Protein AF-A0A1G0CI33-F1 (afdb_monomer_lite)

Foldseek 3Di:
DDDDDPPDDDDDDDDDDDDDDDPCPVLVVLLVVLVPDDLVVLVVVLVVLVVCCVVPPDPSSVVSNVSSVVVNVVVD

pLDDT: mean 76.59, std 18.62, range [43.28, 93.56]

Sequence (76 aa):
MPGIGCCVYAQETELPTIVPLETTDSLSAVFKEIDQLSIFELQKKRESYIYKCRKEPSEHNSVVLAYIEKRIKETK

Secondary structure (DSSP, 8-state):
--------------------SSSHHHHHHHHHHHHHS-HHHHHHHHHHHHHHHHHS--HHHHHHHHHHHHHHHHT-

Radius of gyration: 18.26 Å; chains: 1; bounding box: 27×38×58 Å

Structure (mmCIF, N/CA/C/O backbone):
data_AF-A0A1G0CI33-F1
#
_entry.id   AF-A0A1G0CI33-F1
#
loop_
_atom_site.group_PDB
_atom_site.id
_atom_site.type_symbol
_atom_site.label_atom_id
_atom_site.label_alt_id
_atom_site.label_comp_id
_atom_site.label_asym_id
_atom_site.label_entity_id
_atom_site.label_seq_id
_atom_site.pdbx_PDB_ins_code
_atom_site.Cartn_x
_atom_site.Cartn_y
_a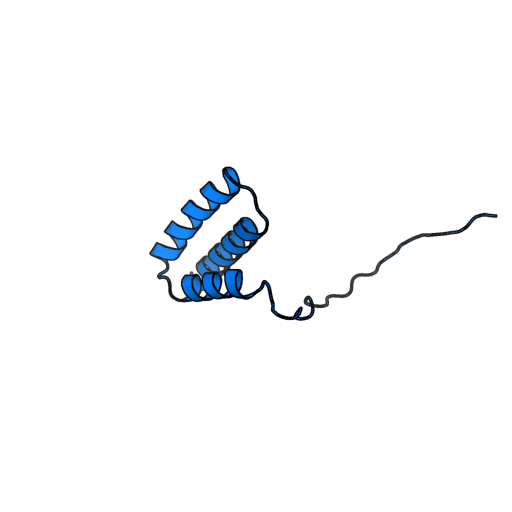tom_site.Cartn_z
_atom_site.occupancy
_atom_site.B_iso_or_equiv
_atom_site.auth_seq_id
_atom_site.auth_comp_id
_atom_site.auth_asym_id
_atom_site.auth_atom_id
_atom_site.pdbx_PDB_model_num
ATOM 1 N N . MET A 1 1 ? 10.678 26.951 -47.009 1.00 43.34 1 MET A N 1
ATOM 2 C CA . MET A 1 1 ? 9.326 26.412 -46.759 1.00 43.34 1 MET A CA 1
ATOM 3 C C . MET A 1 1 ? 9.200 26.130 -45.268 1.00 43.34 1 MET A C 1
ATOM 5 O O . MET A 1 1 ? 9.929 25.271 -44.791 1.00 43.34 1 MET A O 1
ATOM 9 N N . PRO A 1 2 ? 8.403 26.908 -44.518 1.00 46.75 2 PRO A N 1
ATOM 10 C CA . PRO A 1 2 ? 8.237 26.736 -43.078 1.00 46.75 2 PRO A CA 1
ATOM 11 C C . PRO A 1 2 ? 7.107 25.737 -42.787 1.00 46.75 2 PRO A C 1
ATOM 13 O O . PRO A 1 2 ? 5.970 25.943 -43.204 1.00 46.75 2 PRO A O 1
ATOM 16 N N . GLY A 1 3 ? 7.429 24.643 -42.098 1.00 47.59 3 GLY A N 1
ATOM 17 C CA . GLY A 1 3 ? 6.461 23.667 -41.601 1.00 47.59 3 GLY A CA 1
ATOM 18 C C . GLY A 1 3 ? 6.180 23.919 -40.125 1.00 47.59 3 GLY A C 1
ATOM 19 O O . GLY A 1 3 ? 7.039 23.697 -39.279 1.00 47.59 3 GLY A O 1
ATOM 20 N N . ILE A 1 4 ? 4.987 24.434 -39.857 1.00 54.66 4 ILE A N 1
ATOM 21 C CA . ILE A 1 4 ? 4.384 24.686 -38.547 1.00 54.66 4 ILE A CA 1
ATOM 22 C C . ILE A 1 4 ? 4.191 23.354 -37.814 1.00 54.66 4 ILE A C 1
ATOM 24 O O .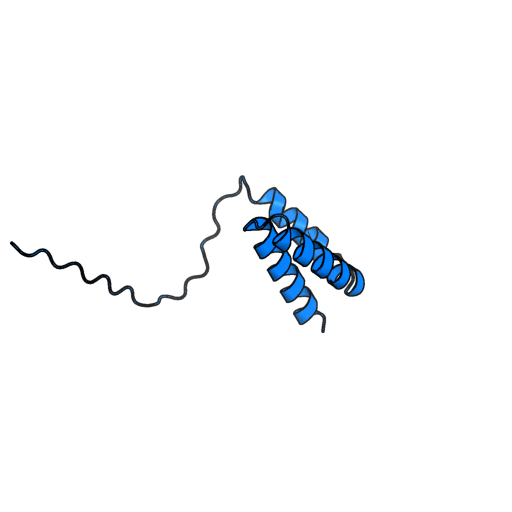 ILE A 1 4 ? 3.743 22.380 -38.409 1.00 54.66 4 ILE A O 1
ATOM 28 N N . GLY A 1 5 ? 4.477 23.328 -36.514 1.00 43.28 5 GLY A N 1
ATOM 29 C CA . GLY A 1 5 ? 4.221 22.168 -35.663 1.00 43.28 5 GLY A CA 1
ATOM 30 C C . GLY A 1 5 ? 3.988 22.575 -34.217 1.00 43.28 5 GLY A C 1
ATOM 31 O O . GLY A 1 5 ? 4.716 22.160 -33.325 1.00 43.28 5 GLY A O 1
ATOM 32 N N . CYS A 1 6 ? 3.013 23.458 -34.002 1.00 46.41 6 CYS A N 1
ATOM 33 C CA . CYS A 1 6 ? 2.491 23.789 -32.685 1.00 46.41 6 CYS A CA 1
ATOM 34 C C . CYS A 1 6 ? 1.693 22.575 -32.180 1.00 46.41 6 CYS A C 1
ATOM 36 O O . CYS A 1 6 ? 0.576 22.342 -32.634 1.00 46.41 6 CYS A O 1
ATOM 38 N N . CYS A 1 7 ? 2.266 21.776 -31.282 1.00 47.47 7 CYS A N 1
ATOM 39 C CA . CYS A 1 7 ? 1.523 20.726 -30.590 1.00 47.47 7 CYS A CA 1
ATOM 40 C C . CYS A 1 7 ? 0.809 21.344 -29.387 1.00 47.47 7 CYS A C 1
ATOM 42 O O . CYS A 1 7 ? 1.318 21.340 -28.269 1.00 47.47 7 CYS A O 1
ATOM 44 N N . VAL A 1 8 ? -0.371 21.902 -29.647 1.00 52.12 8 VAL A N 1
ATOM 45 C CA . VAL A 1 8 ? -1.401 22.088 -28.628 1.00 52.12 8 VAL A CA 1
ATOM 46 C C . VAL A 1 8 ? -2.073 20.728 -28.480 1.00 52.12 8 VAL A C 1
ATOM 48 O O . VAL A 1 8 ? -2.776 20.302 -29.390 1.00 52.12 8 VAL A O 1
ATOM 51 N N . TYR A 1 9 ? -1.849 20.031 -27.369 1.00 54.34 9 TYR A N 1
ATOM 52 C CA . TYR A 1 9 ? -2.741 18.943 -26.980 1.00 54.34 9 TYR A CA 1
ATOM 53 C C . TYR A 1 9 ? -3.589 19.435 -25.822 1.00 54.34 9 TYR A C 1
ATOM 55 O O . TYR A 1 9 ? -3.117 19.646 -24.704 1.00 54.34 9 TYR A O 1
ATOM 63 N N . ALA A 1 10 ? -4.841 19.705 -26.179 1.00 49.16 10 ALA A N 1
ATOM 64 C CA . ALA A 1 10 ? -5.946 19.894 -25.270 1.00 49.16 10 ALA A CA 1
ATOM 65 C C . ALA A 1 10 ? -6.058 18.690 -24.323 1.00 49.16 10 ALA A C 1
ATOM 67 O O . ALA A 1 10 ? -5.760 17.553 -24.687 1.00 49.16 10 ALA A O 1
ATOM 68 N N . GLN A 1 11 ? -6.472 18.976 -23.092 1.00 58.09 11 GLN A N 1
ATOM 69 C CA . GLN A 1 11 ? -6.858 17.984 -22.101 1.00 58.09 11 GLN A CA 1
ATOM 70 C C . GLN A 1 11 ? -8.058 17.182 -22.604 1.00 58.09 11 GLN A C 1
ATOM 72 O O . GLN A 1 11 ? -9.100 17.775 -22.864 1.00 58.09 11 GLN A O 1
ATOM 77 N N . GLU A 1 12 ? -7.951 15.857 -22.596 1.00 49.84 12 GLU A N 1
ATOM 78 C CA . GLU A 1 12 ? -9.108 14.982 -22.439 1.00 49.84 12 GLU A CA 1
ATOM 79 C C . GLU A 1 12 ? -8.798 13.923 -21.380 1.00 49.84 12 GLU A C 1
ATOM 81 O O . GLU A 1 12 ? -7.808 13.195 -21.410 1.00 49.84 12 GLU A O 1
ATOM 86 N N . THR A 1 13 ? -9.635 13.958 -20.354 1.00 52.88 13 THR A N 1
ATOM 87 C CA . THR A 1 13 ? -9.701 13.054 -19.217 1.00 52.88 13 THR A CA 1
ATOM 88 C C . THR A 1 13 ? -10.184 11.697 -19.710 1.00 52.88 13 THR A C 1
ATOM 90 O O . THR A 1 13 ? -11.386 11.470 -19.786 1.00 52.88 13 THR A O 1
ATOM 93 N N . GLU A 1 14 ? -9.272 10.783 -20.016 1.00 48.00 14 GLU A N 1
ATOM 94 C CA . GLU A 1 14 ? -9.623 9.384 -20.255 1.00 48.00 14 GLU A CA 1
ATOM 95 C C . GLU A 1 14 ? -8.738 8.494 -19.384 1.00 48.00 14 GLU A C 1
ATOM 97 O O . GLU A 1 14 ? -7.508 8.521 -19.457 1.00 48.00 14 GLU A O 1
ATOM 102 N N . LEU A 1 15 ? -9.386 7.749 -18.479 1.00 59.31 15 LEU A N 1
ATOM 103 C CA . LEU A 1 15 ? -8.748 6.688 -17.706 1.00 59.31 15 LEU A CA 1
ATOM 104 C C . LEU A 1 15 ? -7.985 5.767 -18.668 1.00 59.31 15 LEU A C 1
ATOM 106 O O . LEU A 1 15 ? -8.554 5.397 -19.696 1.00 59.31 15 LEU A O 1
ATOM 110 N N . PRO A 1 16 ? -6.746 5.349 -18.354 1.00 50.12 16 PRO A N 1
ATOM 111 C CA . PRO A 1 16 ? -6.005 4.498 -19.261 1.00 50.12 16 PRO A CA 1
ATOM 112 C C . PRO A 1 16 ? -6.735 3.162 -19.421 1.00 50.12 16 PRO A C 1
ATOM 114 O O . PRO A 1 16 ? -6.890 2.380 -18.481 1.00 50.12 16 PRO A O 1
ATOM 117 N N . THR A 1 17 ? -7.191 2.962 -20.654 1.00 51.38 17 THR A N 1
ATOM 118 C CA . THR A 1 17 ? -7.613 1.725 -21.295 1.00 51.38 17 THR A CA 1
ATOM 119 C C . THR A 1 17 ? -6.834 0.524 -20.770 1.00 51.38 17 THR A C 1
ATOM 121 O O . THR A 1 17 ? -5.604 0.496 -20.783 1.00 51.38 17 THR A O 1
ATOM 124 N N . ILE A 1 18 ? -7.587 -0.477 -20.316 1.00 60.66 18 ILE A N 1
ATOM 125 C CA . ILE A 1 18 ? -7.113 -1.769 -19.823 1.00 60.66 18 ILE A CA 1
ATOM 126 C C . ILE A 1 18 ? -6.238 -2.419 -20.904 1.00 60.66 18 ILE A C 1
ATOM 128 O O . ILE A 1 18 ? -6.729 -2.843 -21.949 1.00 60.66 18 ILE A O 1
ATOM 132 N N . VAL A 1 19 ? -4.931 -2.467 -20.650 1.00 54.16 19 VAL A N 1
ATOM 133 C CA . VAL A 1 19 ? -3.932 -3.104 -21.517 1.0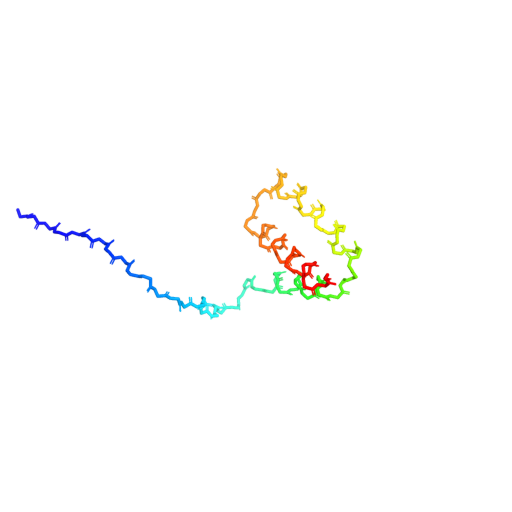0 54.16 19 VAL A CA 1
ATOM 134 C C . VAL A 1 19 ? -3.943 -4.625 -21.259 1.00 54.16 19 VAL A C 1
ATOM 136 O O . VAL A 1 19 ? -4.029 -5.022 -20.091 1.00 54.16 19 VAL A O 1
ATOM 139 N N . PRO A 1 20 ? -3.860 -5.504 -22.281 1.00 46.59 20 PRO A N 1
ATOM 140 C CA . PRO A 1 20 ? -3.950 -6.953 -22.092 1.00 46.59 20 PRO A CA 1
ATOM 141 C C . PRO A 1 20 ? -2.695 -7.543 -21.419 1.00 46.59 20 PRO A C 1
ATOM 143 O O . PRO A 1 20 ? -1.634 -7.656 -22.021 1.00 46.59 20 PRO A O 1
ATOM 146 N N . LEU A 1 21 ? -2.838 -7.856 -20.133 1.00 56.28 21 LEU A N 1
ATOM 147 C CA . LEU A 1 21 ? -2.611 -9.148 -19.468 1.00 56.28 21 LEU A CA 1
ATOM 148 C C . LEU A 1 21 ? -1.494 -10.108 -19.950 1.00 56.28 21 LEU A C 1
ATOM 150 O O . LEU A 1 21 ? -1.814 -11.216 -20.352 1.00 56.28 21 LEU A O 1
ATOM 154 N N . GLU A 1 22 ? -0.209 -9.767 -19.793 1.00 46.62 22 GLU A N 1
ATOM 155 C CA . GLU A 1 22 ? 0.853 -10.789 -19.557 1.00 46.62 22 GLU A CA 1
ATOM 156 C C . GLU A 1 22 ? 1.919 -10.370 -18.517 1.00 46.62 22 GLU A C 1
ATOM 158 O O . GLU A 1 22 ? 2.713 -11.186 -18.058 1.00 46.62 22 GLU A O 1
ATOM 163 N N . THR A 1 23 ? 1.911 -9.117 -18.048 1.00 49.56 23 THR A N 1
ATOM 164 C CA . THR A 1 23 ? 2.777 -8.628 -16.948 1.00 49.56 23 THR A CA 1
ATOM 165 C C . THR A 1 23 ? 1.994 -8.149 -15.718 1.00 49.56 23 THR A C 1
ATOM 167 O O . THR A 1 23 ? 2.580 -7.748 -14.709 1.00 49.56 23 THR A O 1
ATOM 170 N N . THR A 1 24 ? 0.660 -8.213 -15.765 1.00 51.75 24 THR A N 1
ATOM 171 C CA . THR A 1 24 ? -0.260 -7.723 -14.722 1.00 51.75 24 THR A CA 1
ATOM 172 C C . THR A 1 24 ? -0.430 -8.666 -13.532 1.00 51.75 24 THR A C 1
ATOM 174 O O . THR A 1 24 ? -0.914 -8.233 -12.483 1.00 51.75 24 THR A O 1
ATOM 177 N N . ASP A 1 25 ? -0.037 -9.936 -13.646 1.00 58.97 25 ASP A N 1
ATOM 178 C CA . ASP A 1 25 ? -0.202 -10.911 -12.560 1.00 58.97 25 ASP A CA 1
ATOM 179 C C . ASP A 1 25 ? 0.603 -10.532 -11.314 1.00 58.97 25 ASP A C 1
ATOM 181 O O . ASP A 1 25 ? 0.092 -10.595 -10.197 1.00 58.97 25 ASP A O 1
ATOM 185 N N . SER A 1 26 ? 1.821 -10.017 -11.495 1.00 70.81 26 SER A N 1
ATOM 186 C CA . SER A 1 26 ? 2.706 -9.691 -10.375 1.00 70.81 26 SER A CA 1
ATOM 187 C C . SER A 1 26 ? 2.193 -8.520 -9.529 1.00 70.81 26 SER A C 1
ATOM 189 O O . SER A 1 26 ? 2.210 -8.596 -8.304 1.00 70.81 26 SER A O 1
ATOM 191 N N . LEU A 1 27 ? 1.707 -7.435 -10.150 1.00 80.50 27 LEU A N 1
ATOM 192 C CA . LEU A 1 27 ? 1.162 -6.283 -9.411 1.00 80.50 27 LEU A CA 1
ATOM 193 C C . LEU A 1 27 ? -0.218 -6.573 -8.824 1.00 80.50 27 LEU A C 1
ATOM 195 O O . LEU A 1 27 ? -0.503 -6.183 -7.693 1.00 80.50 27 LEU A O 1
ATOM 199 N N . SER A 1 28 ? -1.071 -7.270 -9.574 1.00 84.06 28 SER A N 1
ATOM 200 C CA . SER A 1 28 ? -2.425 -7.578 -9.115 1.00 84.06 28 SER A CA 1
ATOM 201 C C . SER A 1 28 ? -2.427 -8.525 -7.913 1.00 84.06 28 SER A C 1
ATOM 203 O O . SER A 1 28 ? -3.224 -8.328 -6.996 1.00 84.06 28 SER A O 1
ATOM 205 N N . ALA A 1 29 ? -1.509 -9.497 -7.861 1.00 86.06 29 ALA A N 1
ATOM 206 C CA . ALA A 1 29 ? -1.311 -10.342 -6.687 1.00 86.06 29 ALA A CA 1
ATOM 207 C C . ALA A 1 29 ? -0.895 -9.511 -5.463 1.00 86.06 29 ALA A C 1
ATOM 209 O O . ALA A 1 29 ? -1.496 -9.639 -4.398 1.00 86.06 29 ALA A O 1
ATOM 210 N N . VAL A 1 30 ? 0.056 -8.587 -5.636 1.00 87.12 30 VAL A N 1
ATOM 211 C CA . VAL A 1 30 ? 0.516 -7.698 -4.558 1.00 87.12 30 VAL A CA 1
ATOM 212 C C . VAL A 1 30 ? -0.614 -6.801 -4.049 1.00 87.12 30 VAL A C 1
ATOM 214 O O . VAL A 1 30 ? -0.742 -6.615 -2.840 1.00 87.12 30 VAL A O 1
ATOM 217 N N . PHE A 1 31 ? -1.461 -6.268 -4.931 1.00 90.12 31 PHE A N 1
ATOM 218 C CA . PHE A 1 31 ? -2.613 -5.460 -4.521 1.00 90.12 31 PHE A CA 1
ATOM 219 C C . PHE A 1 31 ? -3.656 -6.280 -3.763 1.00 90.12 31 PHE A C 1
ATOM 221 O O . PHE A 1 31 ? -4.103 -5.845 -2.706 1.00 90.12 31 PHE A O 1
ATOM 228 N N . LYS A 1 32 ? -3.969 -7.495 -4.231 1.00 89.19 32 LYS A N 1
ATOM 229 C CA . LYS A 1 32 ? -4.873 -8.413 -3.520 1.00 89.19 32 LYS A CA 1
ATOM 230 C C . LYS A 1 32 ? -4.356 -8.770 -2.130 1.00 89.19 32 LYS A C 1
ATOM 232 O O . LYS A 1 32 ? -5.145 -8.820 -1.193 1.00 89.19 32 LYS A O 1
ATOM 237 N N . GLU A 1 33 ? -3.051 -8.999 -1.984 1.00 90.00 33 GLU A N 1
ATOM 238 C CA . GLU A 1 33 ? -2.445 -9.198 -0.666 1.00 90.00 33 GLU A CA 1
ATOM 239 C C . GLU A 1 33 ? -2.641 -7.966 0.215 1.00 90.00 33 GLU A C 1
ATOM 241 O O . GLU A 1 33 ? -3.077 -8.096 1.351 1.00 90.00 33 GLU A O 1
ATOM 246 N N . ILE A 1 34 ? -2.335 -6.773 -0.307 1.00 90.88 34 ILE A N 1
ATOM 247 C CA . ILE A 1 34 ? -2.466 -5.503 0.420 1.00 90.88 34 ILE A CA 1
ATOM 248 C C . ILE A 1 34 ? -3.910 -5.281 0.882 1.00 90.88 34 ILE A C 1
ATOM 250 O O . ILE A 1 34 ? -4.115 -4.843 2.010 1.00 90.88 34 ILE A O 1
ATOM 254 N N . ASP A 1 35 ? -4.901 -5.626 0.063 1.00 89.12 35 ASP A N 1
ATOM 255 C CA . ASP A 1 35 ? -6.319 -5.490 0.406 1.00 89.12 35 ASP A CA 1
ATOM 256 C C . ASP A 1 35 ? -6.770 -6.359 1.581 1.00 89.12 35 ASP A C 1
ATOM 258 O O . ASP A 1 35 ? -7.739 -6.006 2.254 1.00 89.12 35 ASP A O 1
ATOM 262 N N . GLN A 1 36 ? -6.079 -7.471 1.833 1.00 90.31 36 GLN A N 1
ATOM 263 C CA . GLN A 1 36 ? -6.371 -8.389 2.935 1.00 90.31 36 GLN A CA 1
ATOM 264 C C . GLN A 1 36 ? -5.650 -8.010 4.236 1.00 90.31 36 GLN A C 1
ATOM 266 O O . GLN A 1 36 ? -5.955 -8.576 5.287 1.00 90.31 36 GLN A O 1
ATOM 271 N N . LEU A 1 37 ? -4.697 -7.074 4.184 1.00 90.38 37 LEU A N 1
ATOM 272 C CA . LEU A 1 37 ? -3.913 -6.673 5.348 1.00 90.38 37 LEU A CA 1
ATOM 273 C C . LEU A 1 37 ? -4.711 -5.778 6.296 1.00 90.38 37 LEU A C 1
ATOM 275 O O . LEU A 1 37 ? -5.494 -4.916 5.893 1.00 90.38 37 LEU A O 1
ATOM 279 N N . SER A 1 38 ? -4.430 -5.929 7.587 1.00 91.12 38 SER A N 1
ATOM 280 C CA . SER A 1 38 ? -4.919 -5.004 8.608 1.00 91.12 38 SER A CA 1
ATOM 281 C C . SER A 1 38 ? -4.255 -3.624 8.489 1.00 91.12 38 SER A C 1
ATOM 283 O O . SER A 1 38 ? -3.158 -3.479 7.948 1.00 91.12 38 SER A O 1
ATOM 285 N N . ILE A 1 39 ? -4.872 -2.585 9.063 1.00 89.12 39 ILE A N 1
ATOM 286 C CA . ILE A 1 39 ? -4.320 -1.217 9.040 1.00 89.12 39 ILE A CA 1
ATOM 287 C C . ILE A 1 39 ? -2.895 -1.129 9.618 1.00 89.12 39 ILE A C 1
ATOM 289 O O . ILE A 1 39 ? -2.065 -0.371 9.117 1.00 89.12 39 ILE A O 1
ATOM 293 N N . PHE A 1 40 ? -2.585 -1.942 10.632 1.00 91.38 40 PHE A N 1
ATOM 294 C CA . PHE A 1 40 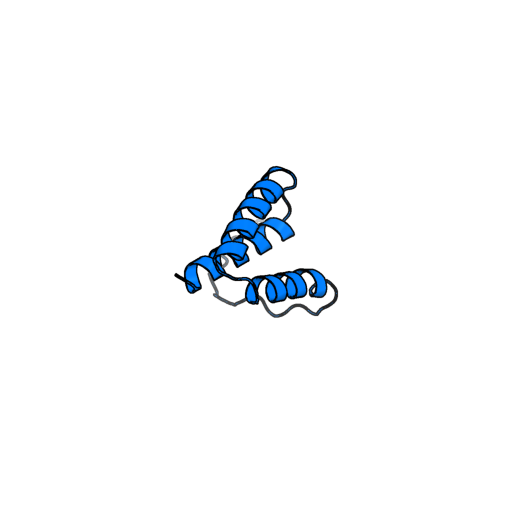? -1.253 -2.021 11.231 1.00 91.38 40 PHE A CA 1
ATOM 295 C C . PHE A 1 40 ? -0.229 -2.627 10.261 1.00 91.38 40 PHE A C 1
ATOM 297 O O . PHE A 1 40 ? 0.879 -2.112 10.096 1.00 91.38 40 PHE A O 1
ATOM 304 N N . GLU A 1 41 ? -0.608 -3.696 9.564 1.00 91.56 41 GLU A N 1
ATOM 305 C CA . GLU A 1 41 ? 0.242 -4.330 8.557 1.00 91.56 41 GLU A CA 1
ATOM 306 C C . GLU A 1 41 ? 0.440 -3.444 7.329 1.00 91.56 41 GLU A C 1
ATOM 308 O O . GLU A 1 41 ? 1.548 -3.392 6.794 1.00 91.56 41 GLU A O 1
ATOM 313 N N . LEU A 1 42 ? -0.585 -2.691 6.923 1.00 91.56 42 LEU A N 1
ATOM 314 C CA . LEU A 1 42 ? -0.478 -1.681 5.872 1.00 91.56 42 LEU A CA 1
ATOM 315 C C . LEU A 1 42 ? 0.544 -0.601 6.235 1.00 91.56 42 LEU A C 1
ATOM 317 O O . LEU A 1 42 ? 1.402 -0.273 5.416 1.00 91.56 42 LEU A O 1
ATOM 321 N N . GLN A 1 43 ? 0.507 -0.082 7.466 1.00 92.56 43 GLN A N 1
ATOM 322 C CA . GLN A 1 43 ? 1.492 0.893 7.946 1.00 92.56 43 GLN A CA 1
ATOM 323 C C . GLN A 1 43 ? 2.913 0.314 7.936 1.00 92.56 43 GLN A C 1
ATOM 325 O O . GLN A 1 43 ? 3.835 0.957 7.432 1.00 92.56 43 GLN A O 1
ATOM 330 N N . LYS A 1 44 ? 3.085 -0.933 8.385 1.00 93.56 44 LYS A N 1
ATOM 331 C CA . LYS A 1 44 ? 4.375 -1.634 8.327 1.00 93.56 44 LYS A CA 1
ATOM 332 C C . LYS A 1 44 ? 4.860 -1.839 6.885 1.00 93.56 44 LYS A C 1
ATOM 334 O O . LYS A 1 44 ? 6.031 -1.592 6.585 1.00 93.56 44 LYS A O 1
ATOM 339 N N . LYS A 1 45 ? 3.980 -2.264 5.966 1.00 91.88 45 LYS A N 1
ATOM 340 C CA . LYS A 1 45 ? 4.323 -2.421 4.540 1.00 91.88 45 LYS A CA 1
ATOM 341 C C . LYS A 1 45 ? 4.680 -1.074 3.912 1.00 91.88 45 LYS A C 1
ATOM 343 O O . LYS A 1 45 ? 5.632 -1.025 3.138 1.00 91.88 45 LYS A O 1
ATOM 348 N N . ARG A 1 46 ? 3.995 0.015 4.274 1.00 93.50 46 ARG A N 1
ATOM 349 C CA . ARG A 1 46 ? 4.320 1.374 3.815 1.00 93.50 46 ARG A CA 1
ATOM 350 C C . ARG A 1 46 ? 5.761 1.745 4.159 1.00 93.50 46 ARG A C 1
ATOM 352 O O . ARG A 1 46 ? 6.500 2.151 3.270 1.00 93.50 46 ARG A O 1
ATOM 359 N N . GLU A 1 47 ? 6.185 1.572 5.408 1.00 93.44 47 GLU A N 1
ATOM 360 C CA . GLU A 1 47 ? 7.564 1.875 5.821 1.00 93.44 47 GLU A CA 1
ATOM 361 C C . GLU A 1 47 ? 8.595 1.025 5.069 1.00 93.44 47 GLU A C 1
ATOM 363 O O . GLU A 1 47 ? 9.610 1.542 4.593 1.00 93.44 47 GLU A O 1
ATOM 368 N N . SER A 1 48 ? 8.300 -0.266 4.888 1.00 92.06 48 SER A N 1
ATOM 369 C CA . SER A 1 48 ? 9.146 -1.176 4.114 1.00 92.06 48 SER A CA 1
ATOM 370 C C . SER A 1 48 ? 9.286 -0.723 2.656 1.00 92.06 48 SER A C 1
ATOM 372 O O . SER A 1 48 ? 10.402 -0.657 2.141 1.00 92.06 48 SER A O 1
ATOM 374 N N . TYR A 1 49 ? 8.185 -0.330 2.008 1.00 90.75 49 TYR A N 1
ATOM 375 C CA . TYR A 1 49 ? 8.204 0.166 0.632 1.00 90.75 49 TYR A CA 1
ATOM 376 C C . TYR A 1 49 ? 8.839 1.553 0.503 1.00 90.75 49 TYR A C 1
ATOM 378 O O . TYR A 1 49 ? 9.521 1.795 -0.484 1.00 90.75 49 TYR A O 1
ATOM 386 N N . ILE A 1 50 ? 8.727 2.437 1.500 1.00 92.38 50 ILE A N 1
ATOM 387 C CA . ILE A 1 50 ? 9.482 3.702 1.525 1.00 92.38 50 ILE A CA 1
ATOM 388 C C . ILE A 1 50 ? 10.985 3.415 1.514 1.00 92.38 50 ILE A C 1
ATOM 390 O O . ILE A 1 50 ? 11.728 4.014 0.733 1.00 92.38 50 ILE A O 1
ATOM 394 N N . TYR A 1 51 ? 11.447 2.491 2.361 1.00 92.31 51 TYR A N 1
ATOM 395 C CA . TYR A 1 51 ? 12.851 2.092 2.379 1.00 92.31 51 TYR A CA 1
ATOM 396 C C . TYR A 1 51 ? 13.269 1.444 1.055 1.00 92.31 51 TYR A C 1
ATOM 398 O O . TYR A 1 51 ? 14.304 1.803 0.490 1.00 92.31 51 TYR A O 1
ATOM 406 N N . LYS A 1 52 ? 12.438 0.541 0.525 1.00 90.12 52 LYS A N 1
ATOM 407 C CA . LYS A 1 52 ? 12.688 -0.157 -0.737 1.00 90.12 52 LYS A CA 1
ATOM 408 C C . LYS A 1 52 ? 12.763 0.811 -1.916 1.00 90.12 52 LYS A C 1
ATOM 410 O O . LYS A 1 52 ? 13.722 0.745 -2.665 1.00 90.12 52 LYS A O 1
ATOM 415 N N . CYS A 1 53 ? 11.855 1.781 -2.020 1.00 90.38 53 CYS A N 1
ATOM 416 C CA . CYS A 1 53 ? 11.904 2.840 -3.034 1.00 90.38 53 CYS A CA 1
ATOM 417 C C . CYS A 1 53 ? 13.169 3.705 -2.935 1.00 90.38 53 CYS A C 1
ATOM 419 O O . CYS A 1 53 ? 13.658 4.181 -3.953 1.00 90.38 53 CYS A O 1
ATOM 421 N N . ARG A 1 54 ? 13.709 3.923 -1.726 1.00 90.06 54 ARG A N 1
ATOM 422 C CA . ARG A 1 54 ? 14.962 4.677 -1.532 1.00 90.06 54 ARG A CA 1
ATOM 423 C C . ARG A 1 54 ? 16.199 3.882 -1.939 1.00 90.06 54 ARG A C 1
ATOM 425 O O . ARG A 1 54 ? 17.166 4.476 -2.403 1.00 90.06 54 ARG A O 1
ATOM 432 N N . LYS A 1 55 ? 16.201 2.569 -1.702 1.00 92.12 55 LYS A N 1
ATOM 433 C CA . LYS A 1 55 ? 17.324 1.683 -2.039 1.00 92.12 55 LYS A CA 1
ATOM 434 C C . LYS A 1 55 ? 17.305 1.244 -3.499 1.00 92.12 55 LYS A C 1
ATOM 436 O O . LYS A 1 55 ? 18.354 1.207 -4.127 1.00 92.12 55 LYS A O 1
ATOM 441 N N . GLU A 1 56 ? 16.121 0.944 -4.012 1.00 89.38 56 GLU A N 1
ATOM 442 C CA . GLU A 1 56 ? 15.860 0.410 -5.345 1.00 89.38 56 GLU A CA 1
ATOM 443 C C . GLU A 1 56 ? 14.645 1.141 -5.940 1.00 89.38 56 GLU A C 1
ATOM 445 O O . GLU A 1 56 ? 13.507 0.643 -5.892 1.00 89.38 56 GLU A O 1
ATOM 450 N N . PRO A 1 57 ? 14.856 2.365 -6.457 1.00 86.00 57 PRO A N 1
ATOM 451 C CA . PRO A 1 57 ? 13.796 3.124 -7.095 1.00 86.00 57 PRO A CA 1
ATOM 452 C C . PRO A 1 57 ? 13.349 2.388 -8.358 1.00 86.00 57 PRO A C 1
ATOM 454 O O . PRO A 1 57 ? 14.096 2.231 -9.319 1.00 86.00 57 PRO A O 1
ATOM 457 N N . SER A 1 58 ? 12.108 1.920 -8.332 1.00 89.81 58 SER A N 1
ATOM 458 C CA . SER A 1 58 ? 11.449 1.238 -9.437 1.00 89.81 58 SER A CA 1
ATOM 459 C C . SER A 1 58 ? 10.022 1.749 -9.520 1.00 89.81 58 SER A C 1
ATOM 461 O O . SER A 1 58 ? 9.386 1.973 -8.487 1.00 89.81 58 SER A O 1
ATOM 463 N N . GLU A 1 59 ? 9.516 1.886 -10.743 1.00 85.19 59 GLU A N 1
ATOM 464 C CA . GLU A 1 59 ? 8.120 2.237 -11.004 1.00 85.19 59 GLU A CA 1
ATOM 465 C C . GLU A 1 59 ? 7.154 1.250 -10.335 1.00 85.19 59 GLU A C 1
ATOM 467 O O . GLU A 1 59 ? 6.140 1.640 -9.769 1.00 85.19 59 GLU A O 1
ATOM 472 N N . HIS A 1 60 ? 7.518 -0.032 -10.276 1.00 86.75 60 HIS A N 1
ATOM 473 C CA . HIS A 1 60 ? 6.730 -1.035 -9.565 1.00 86.75 60 HIS A CA 1
ATOM 474 C C . HIS A 1 60 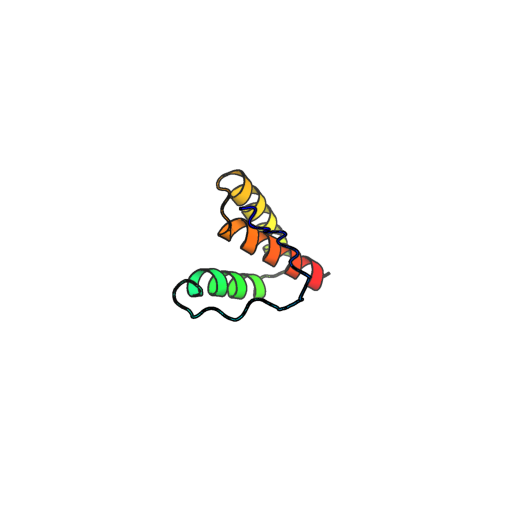? 6.624 -0.715 -8.065 1.00 86.75 60 HIS A C 1
ATOM 476 O O . HIS A 1 60 ? 5.540 -0.743 -7.487 1.00 86.75 60 HIS A O 1
ATOM 482 N N . ASN A 1 61 ? 7.744 -0.368 -7.424 1.00 87.56 61 ASN A N 1
ATOM 483 C CA . ASN A 1 61 ? 7.770 -0.075 -5.991 1.00 87.56 61 ASN A CA 1
ATOM 484 C C . ASN A 1 61 ? 7.021 1.227 -5.665 1.00 87.56 61 ASN A C 1
ATOM 486 O O . ASN A 1 61 ? 6.327 1.285 -4.648 1.00 87.56 61 ASN A O 1
ATOM 490 N N . SER A 1 62 ? 7.128 2.254 -6.517 1.00 88.69 62 SER A N 1
ATOM 491 C CA . SER A 1 62 ? 6.409 3.518 -6.325 1.00 88.69 62 SER A CA 1
ATOM 492 C C . SER A 1 62 ? 4.902 3.346 -6.506 1.00 88.69 62 SER A C 1
ATOM 494 O O . SER A 1 62 ? 4.135 3.864 -5.695 1.00 88.69 62 SER A O 1
ATOM 496 N N . VAL A 1 63 ? 4.477 2.561 -7.499 1.00 91.81 63 VAL A N 1
ATOM 497 C CA . VAL A 1 63 ? 3.068 2.215 -7.724 1.00 91.81 63 VAL A CA 1
ATOM 498 C C . VAL A 1 63 ? 2.496 1.440 -6.533 1.00 91.81 63 VAL A C 1
ATOM 500 O O . VAL A 1 63 ? 1.420 1.780 -6.039 1.00 91.81 63 VAL A O 1
ATOM 503 N N . VAL A 1 64 ? 3.224 0.448 -6.010 1.00 90.94 64 VAL A N 1
ATOM 504 C CA . VAL A 1 64 ? 2.790 -0.304 -4.821 1.00 90.94 64 VAL A CA 1
ATOM 505 C C . VAL A 1 64 ? 2.721 0.590 -3.583 1.00 90.94 64 VAL A C 1
ATOM 507 O O . VAL A 1 64 ? 1.746 0.521 -2.836 1.00 90.94 64 VAL A O 1
ATOM 510 N N . LEU A 1 65 ? 3.706 1.467 -3.374 1.00 92.69 65 LEU A N 1
ATOM 511 C CA . LEU A 1 65 ? 3.693 2.408 -2.255 1.00 92.69 65 LEU A CA 1
ATOM 512 C C . LEU A 1 65 ? 2.481 3.349 -2.325 1.00 92.69 65 LEU A C 1
ATOM 514 O O . LEU A 1 65 ? 1.776 3.503 -1.328 1.00 92.69 65 LEU A O 1
ATOM 518 N N . ALA A 1 66 ? 2.203 3.921 -3.498 1.00 92.69 66 ALA A N 1
ATOM 519 C CA . ALA A 1 66 ? 1.048 4.790 -3.709 1.00 92.69 66 ALA A CA 1
ATOM 520 C C . ALA A 1 66 ? -0.277 4.058 -3.438 1.00 92.69 66 ALA A C 1
ATOM 522 O O . ALA A 1 66 ? -1.193 4.621 -2.834 1.00 92.69 66 ALA A O 1
ATOM 523 N N . TYR A 1 67 ? -0.368 2.784 -3.829 1.00 93.12 67 TYR A N 1
ATOM 524 C CA . TYR A 1 67 ? -1.536 1.954 -3.556 1.00 93.12 67 TYR A CA 1
ATOM 525 C C . TYR A 1 67 ? -1.738 1.706 -2.052 1.00 93.12 67 TYR A C 1
ATOM 527 O O . TYR A 1 67 ? -2.845 1.881 -1.541 1.00 93.12 67 TYR A O 1
ATOM 535 N N . ILE A 1 68 ? -0.667 1.388 -1.315 1.00 92.44 68 ILE A N 1
ATOM 536 C CA . ILE A 1 68 ? -0.715 1.221 0.147 1.00 92.44 68 ILE A CA 1
ATOM 537 C C . ILE A 1 68 ? -1.173 2.521 0.824 1.00 92.44 68 ILE A C 1
ATOM 539 O O . ILE A 1 68 ? -2.040 2.491 1.697 1.00 92.44 68 ILE A O 1
ATOM 543 N N . GLU A 1 69 ? -0.627 3.672 0.422 1.00 92.44 69 GLU A N 1
ATOM 544 C CA . GLU A 1 69 ? -1.010 4.969 0.993 1.00 92.44 69 GLU A CA 1
ATOM 545 C C . GLU A 1 69 ? -2.480 5.310 0.731 1.00 92.44 69 GLU A C 1
ATOM 547 O O . GLU A 1 69 ? -3.167 5.807 1.630 1.00 92.44 69 GLU A O 1
ATOM 552 N N . LYS A 1 70 ? -2.987 4.983 -0.464 1.00 92.19 70 LYS A N 1
ATOM 553 C CA . LYS A 1 70 ? -4.407 5.118 -0.796 1.00 92.19 70 LYS A CA 1
ATOM 554 C C . LYS A 1 70 ? -5.280 4.260 0.127 1.00 92.19 70 LYS A C 1
ATOM 556 O O . LYS A 1 70 ? -6.217 4.791 0.719 1.00 92.19 70 LYS A O 1
ATOM 561 N N . ARG A 1 71 ? -4.946 2.979 0.320 1.00 91.88 71 ARG A N 1
ATOM 562 C CA . ARG A 1 71 ? -5.716 2.063 1.187 1.00 91.88 71 ARG A CA 1
ATOM 563 C C . ARG A 1 71 ? -5.712 2.486 2.654 1.00 91.88 71 ARG A C 1
ATOM 565 O O . ARG A 1 71 ? -6.754 2.452 3.306 1.00 91.88 71 ARG A O 1
ATOM 572 N N . ILE A 1 72 ? -4.576 2.963 3.166 1.00 90.69 72 ILE A 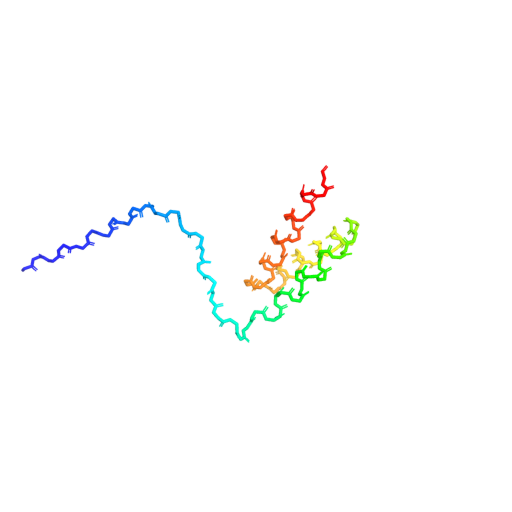N 1
ATOM 573 C CA . ILE A 1 72 ? -4.489 3.520 4.527 1.00 90.69 72 ILE A CA 1
ATOM 574 C C . ILE A 1 72 ? -5.420 4.728 4.680 1.00 90.69 72 ILE A C 1
ATOM 576 O O . ILE A 1 72 ? -6.078 4.863 5.708 1.00 90.69 72 ILE A O 1
ATOM 580 N N . LYS A 1 73 ? -5.487 5.600 3.666 1.00 90.75 73 LYS A N 1
ATOM 581 C CA . LYS A 1 73 ? -6.356 6.783 3.684 1.00 90.75 73 LYS A CA 1
ATOM 582 C C . LYS A 1 73 ? -7.842 6.421 3.638 1.00 90.75 73 LYS A C 1
ATOM 584 O O . LYS A 1 73 ? -8.621 7.090 4.296 1.00 90.75 73 LYS A O 1
ATOM 589 N N . GLU A 1 74 ? -8.222 5.388 2.890 1.00 88.31 74 GLU A N 1
ATOM 590 C CA . GLU A 1 74 ? -9.609 4.893 2.816 1.00 88.31 74 GLU A CA 1
ATOM 591 C C . GLU A 1 74 ? -10.073 4.190 4.099 1.00 88.31 74 GLU A C 1
ATOM 593 O O . GLU A 1 74 ? -11.268 4.124 4.367 1.00 88.31 74 GLU A O 1
ATOM 598 N N . THR A 1 75 ? -9.138 3.656 4.887 1.00 80.50 75 THR A N 1
ATOM 599 C CA . THR A 1 75 ? -9.433 2.938 6.140 1.00 80.50 75 THR A CA 1
ATOM 600 C C . THR A 1 75 ? -9.516 3.881 7.355 1.00 80.50 75 THR A C 1
ATOM 602 O O . THR A 1 75 ? -9.889 3.444 8.442 1.00 80.50 75 THR A O 1
ATOM 605 N N . LYS A 1 76 ? -9.138 5.157 7.196 1.00 59.00 76 LYS A N 1
ATOM 606 C CA . LYS A 1 76 ? -9.087 6.178 8.253 1.00 59.00 76 LYS A CA 1
ATOM 607 C C . LYS A 1 76 ? -10.331 7.060 8.241 1.00 59.00 76 LYS A C 1
ATOM 609 O O . LYS A 1 76 ? -10.804 7.379 9.353 1.00 59.00 76 LYS A O 1
#